Protein AF-A0A7C5C2H1-F1 (afdb_monomer)

Foldseek 3Di:
DDDDPDFDKDWDWDWDADPPVVVGIDIDIDIDGDAAWAFEWADDPPDTDGDFFKFKFKWFCDPVVSDTDGPPCVVVVDDGRDTAHPRRTDWDDDAWGKMWMWIDDPQWDIDTGDIDTDHPPHIDHHYHYTHGPVNVVVVPDPVVVVVVVVVVVVVVVVVVVVVVVVVVVVVVVD

Structure (mmCIF, N/CA/C/O backbone):
data_AF-A0A7C5C2H1-F1
#
_entry.id   AF-A0A7C5C2H1-F1
#
loop_
_atom_site.group_PDB
_atom_site.id
_atom_site.type_symbol
_atom_site.label_atom_id
_atom_site.label_alt_id
_atom_site.label_comp_id
_atom_site.label_asym_id
_atom_site.label_entity_id
_atom_site.label_seq_id
_atom_site.pdbx_PDB_ins_code
_atom_site.Cartn_x
_atom_site.Cartn_y
_atom_site.Cartn_z
_atom_site.occupancy
_atom_site.B_iso_or_equiv
_atom_site.auth_seq_id
_atom_site.auth_comp_id
_atom_site.auth_asym_id
_atom_site.auth_atom_id
_atom_site.pdbx_PDB_model_num
ATOM 1 N N . ILE A 1 1 ? -22.720 -17.347 11.652 1.00 57.56 1 ILE A N 1
ATOM 2 C CA . ILE A 1 1 ? -22.993 -16.377 10.565 1.00 57.56 1 ILE A CA 1
ATOM 3 C C . ILE A 1 1 ? -21.629 -15.914 10.081 1.00 57.56 1 ILE A C 1
ATOM 5 O O . ILE A 1 1 ? -20.813 -15.586 10.933 1.00 57.56 1 ILE A O 1
ATOM 9 N N . GLN A 1 2 ? -21.332 -16.018 8.786 1.00 54.34 2 GLN A N 1
ATOM 10 C CA . GLN A 1 2 ? -20.075 -15.497 8.237 1.00 54.34 2 GLN A CA 1
ATOM 11 C C . GLN A 1 2 ? -20.274 -14.028 7.871 1.00 54.34 2 GLN A C 1
ATOM 13 O O . GLN A 1 2 ? -21.342 -13.667 7.375 1.00 54.34 2 GLN A O 1
ATOM 18 N N . ALA A 1 3 ? -19.275 -13.198 8.161 1.00 62.38 3 ALA A N 1
ATOM 19 C CA . ALA A 1 3 ? -19.292 -11.800 7.760 1.00 62.38 3 ALA A CA 1
ATOM 20 C C . ALA A 1 3 ? -19.227 -11.688 6.221 1.00 62.38 3 ALA A C 1
ATOM 22 O O . ALA A 1 3 ? -18.630 -12.557 5.573 1.00 62.38 3 ALA A O 1
ATOM 23 N N . PRO A 1 4 ? -19.844 -10.654 5.628 1.00 60.47 4 PRO A N 1
ATOM 24 C CA . PRO A 1 4 ? -19.682 -10.362 4.212 1.00 60.47 4 PRO A CA 1
ATOM 25 C C . PRO A 1 4 ? -18.211 -10.093 3.868 1.00 60.47 4 PRO A C 1
ATOM 27 O O . PRO A 1 4 ? -17.484 -9.483 4.643 1.00 60.47 4 PRO A O 1
ATOM 30 N N . ILE A 1 5 ? -17.786 -10.556 2.692 1.00 57.28 5 ILE A N 1
ATOM 31 C CA . ILE A 1 5 ? -16.389 -10.482 2.213 1.00 57.28 5 ILE A CA 1
ATOM 32 C C . ILE A 1 5 ? -16.172 -9.279 1.276 1.00 57.28 5 ILE A C 1
ATOM 34 O O . ILE A 1 5 ? -15.065 -9.032 0.805 1.00 57.28 5 ILE A O 1
ATOM 38 N N . VAL A 1 6 ? -17.252 -8.584 0.920 1.00 60.34 6 VAL A N 1
ATOM 39 C CA . VAL A 1 6 ? -17.236 -7.457 -0.014 1.00 60.34 6 VAL A CA 1
ATOM 40 C C . VAL A 1 6 ? -17.291 -6.170 0.803 1.00 60.34 6 VAL A C 1
ATOM 42 O O . VAL A 1 6 ? -18.017 -6.104 1.791 1.00 60.34 6 VAL A O 1
ATOM 45 N N . GLU A 1 7 ? -16.525 -5.164 0.403 1.00 65.62 7 GLU A N 1
ATOM 46 C CA . GLU A 1 7 ? -16.558 -3.826 1.000 1.00 65.62 7 GLU A CA 1
ATOM 47 C C . GLU A 1 7 ? -17.973 -3.225 0.962 1.00 65.62 7 GLU A C 1
ATOM 49 O O . GLU A 1 7 ? -18.723 -3.433 0.002 1.00 65.62 7 GLU A O 1
ATOM 54 N N . GLY A 1 8 ? -18.352 -2.500 2.014 1.00 62.72 8 GLY A N 1
ATOM 55 C CA . GLY A 1 8 ? -19.645 -1.822 2.082 1.00 62.72 8 GLY A CA 1
ATOM 56 C C . GLY A 1 8 ? -20.285 -1.804 3.466 1.00 62.72 8 GLY A C 1
ATOM 57 O O . GLY A 1 8 ? -19.799 -2.405 4.425 1.00 62.72 8 GLY A O 1
ATOM 58 N N . GLU A 1 9 ? -21.409 -1.100 3.554 1.00 72.44 9 GLU A N 1
ATOM 59 C CA . GLU A 1 9 ? -22.259 -1.074 4.740 1.00 72.44 9 GLU A CA 1
ATOM 60 C C . GLU A 1 9 ? -23.288 -2.203 4.668 1.00 72.44 9 GLU A C 1
ATOM 62 O O . GLU A 1 9 ? -23.994 -2.369 3.669 1.00 72.44 9 GLU A O 1
ATOM 67 N N . TYR A 1 10 ? -23.402 -2.967 5.747 1.00 78.00 10 TYR A N 1
ATOM 68 C CA . TYR A 1 10 ? -24.359 -4.056 5.866 1.00 78.00 10 TYR A CA 1
ATOM 69 C C . TYR A 1 10 ? -25.264 -3.830 7.070 1.00 78.00 10 TYR A C 1
ATOM 71 O O . TYR A 1 10 ? -24.801 -3.584 8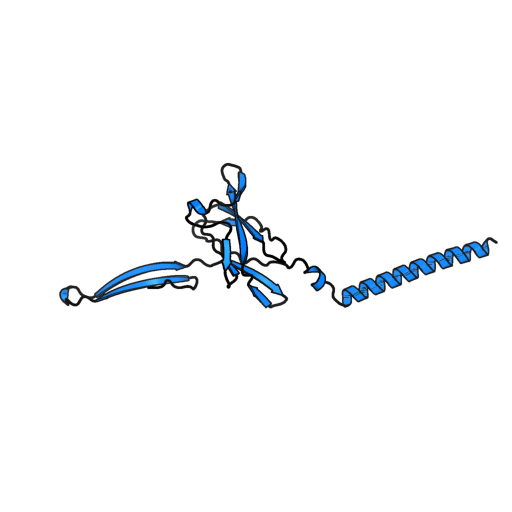.184 1.00 78.00 10 TYR A O 1
ATOM 79 N N . GLU A 1 11 ? -26.568 -3.984 6.857 1.00 81.38 11 GLU A N 1
ATOM 80 C CA . GLU A 1 11 ? -27.548 -4.067 7.936 1.00 81.38 11 GLU A CA 1
ATOM 81 C C . GLU A 1 11 ? -27.774 -5.546 8.284 1.00 81.38 11 GLU A C 1
ATOM 83 O O . GLU A 1 11 ? -28.317 -6.324 7.498 1.00 81.38 11 GLU A O 1
ATOM 88 N N . ILE A 1 12 ? -27.348 -5.953 9.477 1.00 83.50 12 ILE A N 1
ATOM 89 C CA . ILE A 1 12 ? -27.663 -7.260 10.046 1.00 83.50 12 ILE A CA 1
ATOM 90 C C . ILE A 1 12 ? -28.991 -7.132 10.791 1.00 83.50 12 ILE A C 1
ATOM 92 O O . ILE A 1 12 ? -29.072 -6.501 11.847 1.00 83.50 12 ILE A O 1
ATOM 96 N N . ILE A 1 13 ? -30.029 -7.770 10.252 1.00 87.06 13 ILE A N 1
ATOM 97 C CA . ILE A 1 13 ? -31.354 -7.842 10.871 1.00 87.06 13 ILE A CA 1
ATOM 98 C C . ILE A 1 13 ? -31.499 -9.202 11.556 1.00 87.06 13 ILE A C 1
ATOM 100 O O . ILE A 1 13 ? -31.583 -10.242 10.905 1.00 87.06 13 ILE A O 1
ATOM 104 N N . THR A 1 14 ? -31.540 -9.202 12.886 1.00 85.62 14 THR A N 1
ATOM 105 C CA . THR A 1 14 ? -31.842 -10.395 13.684 1.00 85.62 14 THR A CA 1
ATOM 106 C C . THR A 1 14 ? -33.321 -10.402 14.030 1.00 85.62 14 THR A C 1
ATOM 108 O O . THR A 1 14 ? -33.781 -9.570 14.811 1.00 85.62 14 THR A O 1
ATOM 111 N N . VAL A 1 15 ? -34.063 -11.357 13.470 1.00 89.75 15 VAL A N 1
ATOM 112 C CA . VAL A 1 15 ? -35.487 -11.557 13.760 1.00 89.75 15 VAL A CA 1
ATOM 113 C C . VAL A 1 15 ? -35.638 -12.701 14.761 1.00 89.75 15 VAL A C 1
ATOM 115 O O . VAL A 1 15 ? -35.245 -13.831 14.483 1.00 89.75 15 VAL A O 1
ATOM 118 N N . MET A 1 16 ? -36.213 -12.412 15.926 1.00 88.31 16 MET A N 1
ATOM 119 C CA . MET A 1 16 ? -36.590 -13.398 16.936 1.00 88.31 16 MET A CA 1
ATOM 120 C C . MET A 1 16 ? -38.096 -13.642 16.861 1.00 88.31 16 MET A C 1
ATOM 122 O O . MET A 1 16 ? -38.890 -12.742 17.152 1.00 88.31 16 MET A O 1
ATOM 126 N N . ASP A 1 17 ? -38.473 -14.860 16.478 1.00 88.56 17 ASP A N 1
ATOM 127 C CA . ASP A 1 17 ? -39.858 -15.332 16.486 1.00 88.56 17 ASP A CA 1
ATOM 128 C C . ASP A 1 17 ? -40.068 -16.235 17.706 1.00 88.56 17 ASP A C 1
ATOM 130 O O . ASP A 1 17 ? -39.460 -17.301 17.815 1.00 88.56 17 ASP A O 1
ATOM 134 N N . PHE A 1 18 ? -40.855 -15.769 18.675 1.00 84.56 18 PHE A N 1
ATOM 135 C CA . PHE A 1 18 ? -41.068 -16.480 19.933 1.00 84.56 18 PHE A CA 1
ATOM 136 C C . PHE A 1 18 ? -42.298 -17.387 19.821 1.00 84.56 18 PHE A C 1
ATOM 138 O O . PHE A 1 18 ? -43.374 -16.927 19.451 1.00 84.56 18 PHE A O 1
ATOM 145 N N . GLU A 1 19 ? -42.179 -18.652 20.240 1.00 85.81 19 GLU A N 1
ATOM 146 C CA . GLU A 1 19 ? -43.302 -19.611 20.232 1.00 85.81 19 GLU A CA 1
ATOM 147 C C . GLU A 1 19 ? -44.507 -19.136 21.054 1.00 85.81 19 GLU A C 1
ATOM 149 O O . GLU A 1 19 ? -45.649 -19.487 20.765 1.00 85.81 19 GLU A O 1
ATOM 154 N N . ASN A 1 20 ? -44.264 -18.331 22.092 1.00 87.75 20 ASN A N 1
ATOM 155 C CA . ASN A 1 20 ? -45.332 -17.733 22.873 1.00 87.75 20 ASN A CA 1
ATOM 156 C C . ASN A 1 20 ? -45.941 -16.542 22.106 1.00 87.75 20 ASN A C 1
ATOM 158 O O . ASN A 1 20 ? -45.302 -15.487 22.024 1.00 87.75 20 ASN A O 1
ATOM 162 N N . PRO A 1 21 ? -47.207 -16.630 21.655 1.00 78.69 21 PRO A N 1
ATOM 163 C CA . PRO A 1 21 ? -47.840 -15.585 20.851 1.00 78.69 21 PRO A CA 1
ATOM 164 C C . PRO A 1 21 ? -47.994 -14.245 21.588 1.00 78.69 21 PRO A C 1
ATOM 166 O O . PRO A 1 21 ? -48.186 -13.217 20.946 1.00 78.69 21 PRO A O 1
ATOM 169 N N . LYS A 1 22 ? -47.875 -14.215 22.926 1.00 81.88 22 LYS A N 1
ATOM 170 C CA . LYS A 1 22 ? -47.882 -12.966 23.710 1.00 81.88 22 LYS A CA 1
ATOM 171 C C . LYS A 1 22 ? -46.579 -12.165 23.609 1.00 81.88 22 LYS A C 1
ATOM 173 O O . LYS A 1 22 ? -46.586 -10.986 23.945 1.00 81.88 22 LYS A O 1
ATOM 178 N N . LEU A 1 23 ? -45.468 -12.790 23.209 1.00 79.50 23 LEU A N 1
ATOM 179 C CA . LEU A 1 23 ? -44.158 -12.133 23.103 1.00 79.50 23 LEU A CA 1
ATOM 180 C C . LEU A 1 23 ? -43.932 -11.471 21.735 1.00 79.50 23 LEU A C 1
ATOM 182 O O . LEU A 1 23 ? -43.107 -10.560 21.645 1.00 79.50 23 LEU A O 1
ATOM 186 N N . GLY A 1 24 ? -44.691 -11.880 20.712 1.00 82.25 24 GLY A N 1
ATOM 187 C CA . GLY A 1 24 ? -44.627 -11.327 19.358 1.00 82.25 24 GLY A CA 1
ATOM 188 C C . GLY A 1 24 ? -43.278 -11.553 18.668 1.00 82.25 24 GLY A C 1
ATOM 189 O O . GLY A 1 24 ? -42.434 -12.299 19.156 1.00 82.25 24 GLY A O 1
ATOM 190 N N . LYS A 1 25 ? -43.069 -10.888 17.528 1.00 85.44 25 LYS A N 1
ATOM 191 C CA . LYS A 1 25 ? -41.770 -10.846 16.841 1.00 85.44 25 LYS A CA 1
ATOM 192 C C . LYS A 1 25 ? -40.939 -9.683 17.363 1.00 85.44 25 LYS A C 1
ATOM 194 O O . LYS A 1 25 ? -41.469 -8.592 17.569 1.00 85.44 25 LYS A O 1
ATOM 199 N N . LYS A 1 26 ? -39.637 -9.899 17.540 1.00 87.62 26 LYS A N 1
ATOM 200 C CA . LYS A 1 26 ? -38.681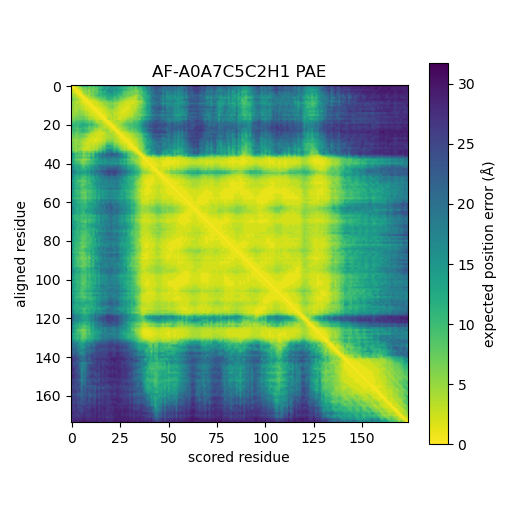 -8.832 17.864 1.00 87.62 26 LYS A CA 1
ATOM 201 C C . LYS A 1 26 ? -37.595 -8.767 16.807 1.00 87.62 26 LYS A C 1
ATOM 203 O O . LYS A 1 26 ? -37.069 -9.799 16.407 1.00 87.62 26 LYS A O 1
ATOM 208 N N . GLU A 1 27 ? -37.237 -7.557 16.406 1.00 89.56 27 GLU A N 1
ATOM 209 C CA . GLU A 1 27 ? -36.163 -7.305 15.449 1.00 89.56 27 GLU A CA 1
ATOM 210 C C . GLU A 1 27 ? -35.047 -6.510 16.125 1.00 89.56 27 GLU A C 1
ATOM 212 O O . GLU A 1 27 ? -35.309 -5.525 16.817 1.00 89.56 27 GLU A O 1
ATOM 217 N N . ILE A 1 28 ? -33.804 -6.940 15.926 1.00 87.38 28 ILE A N 1
ATOM 218 C CA . ILE A 1 28 ? -32.602 -6.187 16.288 1.00 87.38 28 ILE A CA 1
ATOM 219 C C . ILE A 1 28 ? -31.884 -5.835 14.991 1.00 87.38 28 ILE A C 1
ATOM 221 O O . ILE A 1 28 ? -31.648 -6.712 14.162 1.00 87.38 28 ILE A O 1
ATOM 225 N N . ARG A 1 29 ? -31.530 -4.560 14.830 1.00 87.69 29 ARG A N 1
ATOM 226 C CA . ARG A 1 29 ? -30.787 -4.043 13.678 1.00 87.69 29 ARG A CA 1
ATOM 227 C C . ARG A 1 29 ? -29.391 -3.639 14.123 1.00 87.69 29 ARG A C 1
ATOM 229 O O . ARG A 1 29 ? -29.253 -2.895 15.092 1.00 87.69 29 ARG A O 1
ATOM 236 N N . LEU A 1 30 ? -28.378 -4.131 13.424 1.00 79.88 30 LEU A N 1
ATOM 237 C CA . LEU A 1 30 ? -26.977 -3.781 13.627 1.00 79.88 30 LEU A CA 1
ATOM 238 C C . LEU A 1 30 ? -26.396 -3.328 12.288 1.00 79.88 30 LEU A C 1
ATOM 240 O O . LEU A 1 30 ? -26.538 -4.038 11.299 1.00 79.88 30 LEU A O 1
ATOM 244 N N . ILE A 1 31 ? -25.730 -2.177 12.261 1.00 72.44 31 ILE A N 1
ATOM 245 C CA . ILE A 1 31 ? -24.972 -1.719 11.092 1.00 72.44 31 ILE A CA 1
ATOM 246 C C . ILE A 1 31 ? -23.525 -2.181 11.276 1.00 72.44 31 ILE A C 1
ATOM 248 O O . ILE A 1 31 ? -22.937 -1.965 12.335 1.00 72.44 31 ILE A O 1
ATOM 252 N N . THR A 1 32 ? -22.964 -2.839 10.266 1.00 65.25 32 THR A N 1
ATOM 253 C CA . THR A 1 32 ? -21.546 -3.208 10.206 1.00 65.25 32 THR A CA 1
ATOM 254 C C . THR A 1 32 ? -20.939 -2.637 8.932 1.00 65.25 32 THR A C 1
ATOM 256 O O . THR A 1 32 ? -21.546 -2.712 7.865 1.00 65.25 32 THR A O 1
ATOM 259 N N . VAL A 1 33 ? -19.755 -2.044 9.054 1.00 60.25 33 VAL A N 1
ATOM 260 C CA . VAL A 1 33 ? -18.996 -1.488 7.932 1.00 60.25 33 VAL A CA 1
ATOM 261 C C . VAL A 1 33 ? -17.835 -2.431 7.643 1.00 60.25 33 VAL A C 1
ATOM 263 O O . VAL A 1 33 ? -17.123 -2.834 8.563 1.00 60.25 33 VAL A O 1
ATOM 266 N N . VAL A 1 34 ? -17.681 -2.818 6.380 1.00 65.62 34 VAL A N 1
ATOM 267 C CA . VAL A 1 34 ? -16.513 -3.550 5.884 1.00 65.62 34 VAL A CA 1
ATOM 268 C C . VAL A 1 34 ? -15.654 -2.556 5.109 1.00 65.62 34 VAL A C 1
ATOM 270 O O . VAL A 1 34 ? -16.067 -2.103 4.039 1.00 65.62 34 VAL A O 1
ATOM 273 N N . ASP A 1 35 ? -14.493 -2.204 5.669 1.00 62.66 35 ASP A N 1
ATOM 274 C CA . ASP A 1 35 ? -13.575 -1.218 5.089 1.00 62.66 35 ASP A CA 1
ATOM 275 C C . ASP A 1 35 ? -13.019 -1.662 3.722 1.00 62.66 35 ASP A C 1
ATOM 277 O O . ASP A 1 35 ? -12.726 -2.849 3.534 1.00 62.66 35 ASP A O 1
ATOM 281 N N . PRO A 1 36 ? -12.838 -0.727 2.768 1.00 64.75 36 PRO A N 1
ATOM 282 C CA . PRO A 1 36 ? -12.225 -1.021 1.479 1.00 64.75 36 PRO A CA 1
ATOM 283 C C . PRO A 1 36 ? -10.754 -1.426 1.650 1.00 64.75 36 PRO A C 1
ATOM 285 O O . PRO A 1 36 ? -9.989 -0.780 2.367 1.00 64.75 36 PRO A O 1
ATOM 288 N N . GLU A 1 37 ? -10.334 -2.493 0.972 1.00 79.00 37 GLU A N 1
ATOM 289 C CA . GLU A 1 37 ? -8.941 -2.958 0.979 1.00 79.00 37 GLU A CA 1
ATOM 290 C C . GLU A 1 37 ? -8.132 -2.260 -0.124 1.00 79.00 37 GLU A C 1
ATOM 292 O O . GLU A 1 37 ? -8.610 -2.064 -1.244 1.00 79.00 37 GLU A O 1
ATOM 297 N N . GLY A 1 38 ? -6.868 -1.931 0.156 1.00 88.25 38 GLY A N 1
ATOM 298 C CA . GLY A 1 38 ? -5.914 -1.573 -0.893 1.00 88.25 38 GLY A CA 1
ATOM 299 C C . GLY A 1 38 ? -5.381 -2.830 -1.578 1.00 88.25 38 GLY A C 1
ATOM 300 O O . GLY A 1 38 ? -5.326 -3.898 -0.970 1.00 88.25 38 GLY A O 1
ATOM 301 N N . TYR A 1 39 ? -4.948 -2.731 -2.838 1.00 92.62 39 TYR A N 1
ATOM 302 C CA . TYR A 1 39 ? -4.263 -3.841 -3.509 1.00 92.62 39 TYR A CA 1
ATOM 303 C C . TYR A 1 39 ? -2.979 -3.436 -4.230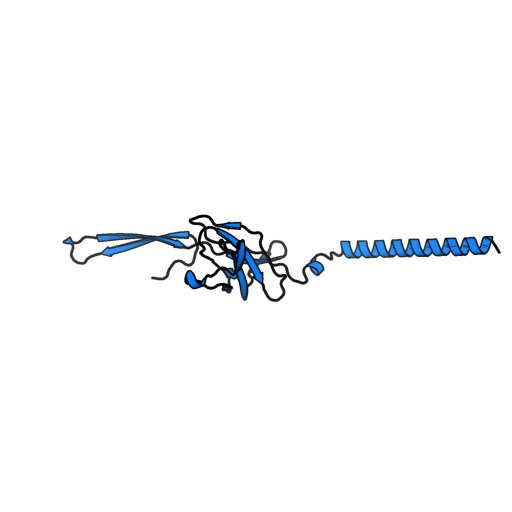 1.00 92.62 39 TYR A C 1
ATOM 305 O O . TYR A 1 39 ? -2.825 -2.323 -4.738 1.00 92.62 39 TYR A O 1
ATOM 313 N N . VAL A 1 40 ? -2.060 -4.394 -4.334 1.00 96.12 40 VAL A N 1
ATOM 314 C CA . VAL A 1 40 ? -0.788 -4.270 -5.048 1.00 96.12 40 VAL A CA 1
ATOM 315 C C . VAL A 1 40 ? -0.890 -4.959 -6.409 1.00 96.12 40 VAL A C 1
ATOM 317 O O . VAL A 1 40 ? -1.362 -6.095 -6.522 1.00 96.12 40 VAL A O 1
ATOM 320 N N . TYR A 1 41 ? -0.461 -4.274 -7.469 1.00 95.62 41 TYR A N 1
ATOM 321 C CA . TYR A 1 41 ? -0.589 -4.767 -8.840 1.00 95.62 41 TYR A CA 1
ATOM 322 C C . TYR A 1 41 ? 0.570 -4.345 -9.752 1.00 95.62 41 TYR A C 1
ATOM 324 O O . TYR A 1 41 ? 1.256 -3.360 -9.502 1.00 95.62 41 TYR A O 1
ATOM 332 N N . GLU A 1 42 ? 0.772 -5.088 -10.839 1.00 94.62 42 GLU A N 1
ATOM 333 C CA . GLU A 1 42 ? 1.558 -4.665 -12.002 1.00 94.62 42 GLU A CA 1
ATOM 334 C C . GLU A 1 42 ? 0.594 -4.232 -13.110 1.00 94.62 42 GLU A C 1
ATOM 336 O O . GLU A 1 42 ? -0.388 -4.928 -13.390 1.00 94.62 42 GLU A O 1
ATOM 341 N N . ARG A 1 43 ? 0.897 -3.122 -13.790 1.00 91.69 43 ARG A N 1
ATOM 342 C CA . ARG A 1 43 ? 0.207 -2.723 -15.018 1.00 91.69 43 ARG A CA 1
ATOM 343 C C . ARG A 1 43 ? 1.049 -3.042 -16.252 1.00 91.69 43 ARG A C 1
ATOM 345 O O . ARG A 1 43 ? 2.218 -2.670 -16.348 1.00 91.69 43 ARG A O 1
ATOM 352 N N . ASN A 1 44 ? 0.439 -3.707 -17.228 1.00 87.06 44 ASN A N 1
ATOM 353 C CA . ASN A 1 44 ? 1.038 -3.978 -18.531 1.00 87.06 44 ASN A CA 1
ATOM 354 C C . ASN A 1 44 ? 0.037 -3.630 -19.641 1.00 87.06 44 ASN A C 1
ATOM 356 O O . ASN A 1 44 ? -0.856 -4.420 -19.955 1.00 87.06 44 ASN A O 1
ATOM 360 N N . GLY A 1 45 ? 0.164 -2.422 -20.199 1.00 83.69 45 GLY A N 1
ATOM 361 C CA . GLY A 1 45 ? -0.867 -1.841 -21.064 1.00 83.69 45 GLY A CA 1
ATOM 362 C C . GLY A 1 45 ? -2.163 -1.616 -20.282 1.00 83.69 45 GLY A C 1
ATOM 363 O O . GLY A 1 45 ? -2.123 -1.082 -19.175 1.00 83.69 45 GLY A O 1
ATOM 364 N N . ASP A 1 46 ? -3.285 -2.090 -20.822 1.00 86.31 46 ASP A N 1
ATOM 365 C CA . ASP A 1 46 ? -4.610 -1.986 -20.188 1.00 86.31 46 ASP A CA 1
ATOM 366 C C . ASP A 1 46 ? -4.890 -3.100 -19.165 1.00 86.31 46 ASP A C 1
ATOM 368 O O . ASP A 1 46 ? -5.960 -3.149 -18.560 1.00 86.31 46 ASP A O 1
ATOM 372 N N . LYS A 1 47 ? -3.947 -4.032 -18.973 1.00 88.69 47 LYS A N 1
ATOM 373 C CA . LYS A 1 47 ? -4.118 -5.169 -18.068 1.00 88.69 47 LYS A CA 1
ATOM 374 C C . LYS A 1 47 ? -3.436 -4.916 -16.729 1.00 88.69 47 LYS A C 1
ATOM 376 O O . LYS A 1 47 ? -2.234 -4.653 -16.676 1.00 88.69 47 LYS A O 1
ATOM 381 N N . GLU A 1 48 ? -4.188 -5.099 -15.649 1.00 92.75 48 GLU A N 1
ATOM 382 C CA . GLU A 1 48 ? -3.660 -5.176 -14.287 1.00 92.75 48 GLU A CA 1
ATOM 383 C C . GLU A 1 48 ? -3.514 -6.633 -13.846 1.00 92.75 48 GLU A C 1
ATOM 385 O O . GLU A 1 48 ? -4.390 -7.465 -14.085 1.00 92.75 48 GLU A O 1
ATOM 390 N N . THR A 1 49 ? -2.402 -6.944 -13.189 1.00 93.62 49 THR A N 1
ATOM 391 C CA . THR A 1 49 ? -2.146 -8.255 -12.583 1.00 93.62 49 THR A CA 1
ATOM 392 C C . THR A 1 49 ? -1.876 -8.062 -11.100 1.00 93.62 49 THR A C 1
ATOM 394 O O . THR A 1 49 ? -1.011 -7.272 -10.736 1.00 93.62 49 THR A O 1
ATOM 397 N N . ARG A 1 50 ? -2.624 -8.756 -10.238 1.00 94.81 50 ARG A N 1
ATOM 398 C CA . ARG A 1 50 ? -2.447 -8.681 -8.781 1.00 94.81 50 ARG A CA 1
ATOM 399 C C . ARG A 1 50 ? -1.132 -9.333 -8.360 1.00 94.81 50 ARG A C 1
ATOM 401 O O . ARG A 1 50 ? -0.737 -10.344 -8.940 1.00 94.81 50 ARG A O 1
ATOM 408 N N . ILE A 1 51 ? -0.468 -8.748 -7.365 1.00 96.12 51 ILE A N 1
ATOM 409 C CA . ILE A 1 51 ? 0.820 -9.227 -6.852 1.00 96.12 51 ILE A CA 1
ATOM 410 C C . ILE A 1 51 ? 0.605 -9.823 -5.454 1.00 96.12 51 ILE A C 1
ATOM 412 O O . ILE A 1 51 ? 0.518 -9.066 -4.483 1.00 96.12 51 ILE A O 1
ATOM 416 N N . PRO A 1 52 ? 0.517 -11.160 -5.334 1.00 95.88 52 PRO A N 1
ATOM 417 C CA . PRO A 1 52 ? 0.508 -11.832 -4.041 1.00 95.88 52 PRO A CA 1
ATOM 418 C C . PRO A 1 52 ? 1.909 -11.861 -3.420 1.00 95.88 52 PRO A C 1
ATOM 420 O O . PRO A 1 52 ? 2.916 -11.871 -4.134 1.00 95.88 52 PRO A O 1
ATOM 423 N N . GLY A 1 53 ? 1.982 -11.922 -2.091 1.00 96.62 53 GLY A N 1
ATOM 424 C CA . GLY A 1 53 ? 3.248 -12.014 -1.363 1.00 96.62 53 GLY A CA 1
ATOM 425 C C . GLY A 1 53 ? 4.079 -10.725 -1.350 1.00 96.62 53 GLY A C 1
ATOM 426 O O . GLY A 1 53 ? 5.263 -10.774 -1.015 1.00 96.62 53 GLY A O 1
ATOM 427 N N . ALA A 1 54 ? 3.499 -9.585 -1.730 1.00 97.50 54 ALA A N 1
ATOM 428 C CA . ALA A 1 54 ? 4.139 -8.284 -1.583 1.00 97.50 54 ALA A CA 1
ATOM 429 C C . ALA A 1 54 ? 4.137 -7.875 -0.106 1.00 97.50 54 ALA A C 1
ATOM 431 O O . ALA A 1 54 ? 3.134 -8.027 0.585 1.00 97.50 54 ALA A O 1
ATOM 432 N N . ILE A 1 55 ? 5.258 -7.347 0.370 1.00 98.19 55 ILE A N 1
ATOM 433 C CA . ILE A 1 55 ? 5.423 -6.853 1.735 1.00 98.19 55 ILE A CA 1
ATOM 434 C C . ILE A 1 55 ? 5.036 -5.378 1.737 1.00 98.19 55 ILE A C 1
ATOM 436 O O . ILE A 1 55 ? 5.725 -4.561 1.127 1.00 98.19 55 ILE A O 1
ATOM 440 N N . VAL A 1 56 ? 3.940 -5.047 2.410 1.00 97.50 56 VAL A N 1
ATOM 441 C CA . VAL A 1 56 ? 3.418 -3.689 2.562 1.00 97.50 56 VAL A CA 1
ATOM 442 C C . VAL A 1 56 ? 3.722 -3.205 3.974 1.00 97.50 56 VAL A C 1
ATOM 444 O O . VAL A 1 56 ? 3.195 -3.726 4.954 1.00 97.50 56 VAL A O 1
ATOM 447 N N . SER A 1 57 ? 4.570 -2.190 4.074 1.00 98.00 57 SER A N 1
ATOM 448 C CA . SER A 1 57 ? 4.958 -1.558 5.331 1.00 98.00 57 SER A CA 1
ATOM 449 C C . SER A 1 57 ? 4.327 -0.176 5.426 1.00 98.00 57 SER A C 1
ATOM 451 O O . SER A 1 57 ? 4.530 0.664 4.544 1.00 98.00 57 SER A O 1
ATOM 453 N N . LEU A 1 58 ? 3.600 0.082 6.510 1.00 96.44 58 LEU A N 1
ATOM 454 C CA . LEU A 1 58 ? 3.059 1.405 6.805 1.00 96.44 58 LEU A CA 1
ATOM 455 C C . LEU A 1 58 ? 3.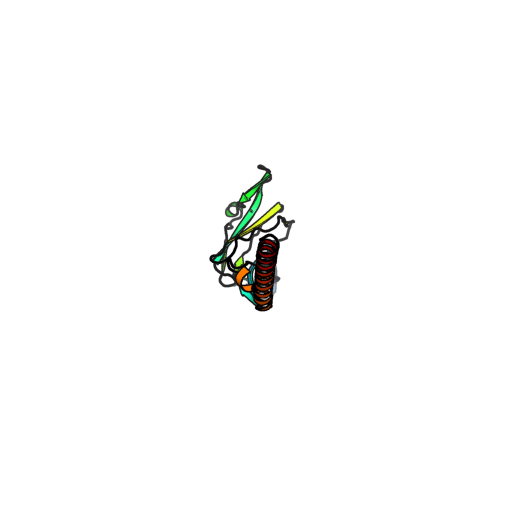992 2.154 7.755 1.00 96.44 58 LEU A C 1
ATOM 457 O O . LEU A 1 58 ? 4.362 1.645 8.816 1.00 96.44 58 LEU A O 1
ATOM 461 N N . TYR A 1 59 ? 4.346 3.376 7.388 1.00 97.81 59 TYR A N 1
ATOM 462 C CA . TYR A 1 59 ? 5.128 4.276 8.222 1.00 97.81 59 TYR A CA 1
ATOM 463 C C . TYR A 1 59 ? 4.258 5.435 8.671 1.00 97.81 59 TYR A C 1
ATOM 465 O O . TYR A 1 59 ? 3.454 5.938 7.890 1.00 97.81 59 TYR A O 1
ATOM 473 N N . TRP A 1 60 ? 4.441 5.872 9.910 1.00 96.50 60 TRP A N 1
ATOM 474 C CA . TRP A 1 60 ? 3.735 7.008 10.495 1.00 96.50 60 TRP A CA 1
ATOM 475 C C . TRP A 1 60 ? 4.726 8.096 10.887 1.00 96.50 60 TRP A C 1
ATOM 477 O O . TRP A 1 60 ? 5.870 7.803 11.237 1.00 96.50 60 TRP A O 1
ATOM 487 N N . LEU A 1 61 ? 4.294 9.351 10.818 1.00 97.38 61 LEU A N 1
ATOM 488 C CA . LEU A 1 61 ? 5.041 10.468 11.373 1.00 97.38 61 LEU A CA 1
ATOM 489 C C . LEU A 1 61 ? 4.862 10.454 12.889 1.00 97.38 61 LEU A C 1
ATOM 491 O O . LEU A 1 61 ? 3.834 10.905 13.397 1.00 97.38 61 LEU A O 1
ATOM 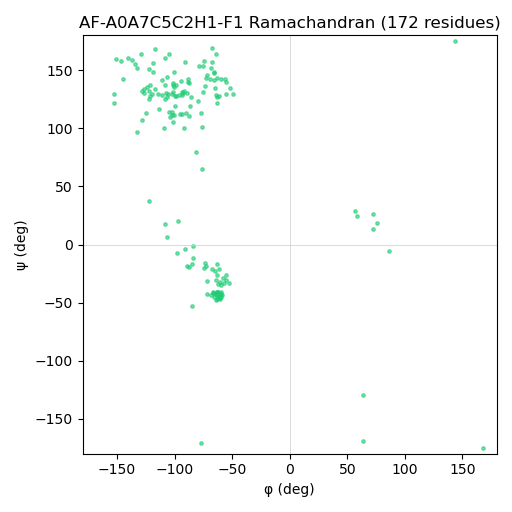495 N N . ASN A 1 62 ? 5.867 9.951 13.602 1.00 95.38 62 ASN A N 1
ATOM 496 C CA . ASN A 1 62 ? 5.828 9.874 15.051 1.00 95.38 62 ASN A CA 1
ATOM 497 C C . ASN A 1 62 ? 5.747 11.308 15.634 1.00 95.38 62 ASN A C 1
ATOM 499 O O . ASN A 1 62 ? 6.616 12.149 15.358 1.00 95.38 62 ASN A O 1
ATOM 503 N N . PRO A 1 63 ? 4.701 11.634 16.419 1.00 92.00 63 PRO A N 1
ATOM 504 C CA . PRO A 1 63 ? 4.491 12.975 16.949 1.00 92.00 63 PRO A CA 1
ATOM 505 C C . PRO A 1 63 ? 5.552 13.382 17.977 1.00 92.00 63 PRO A C 1
ATOM 507 O O . PRO A 1 63 ? 5.739 14.585 18.172 1.00 92.00 63 PRO A O 1
ATOM 510 N N . GLU A 1 64 ? 6.254 12.431 18.593 1.00 93.81 64 GLU A N 1
ATOM 511 C CA . GLU A 1 64 ? 7.317 12.669 19.571 1.00 93.81 64 GLU A CA 1
ATOM 512 C C . GLU A 1 64 ? 8.661 12.923 18.885 1.00 93.81 64 GLU A C 1
ATOM 514 O O . GLU A 1 64 ? 9.294 13.953 19.118 1.00 93.81 64 GLU A O 1
ATOM 519 N N . THR A 1 65 ? 9.080 12.020 17.995 1.00 95.19 65 THR A N 1
ATOM 520 C CA . THR A 1 65 ? 10.402 12.086 17.344 1.00 95.19 65 THR A CA 1
ATOM 521 C C . THR A 1 65 ? 10.419 12.985 16.109 1.00 95.19 65 THR A C 1
ATOM 523 O O . THR A 1 65 ? 11.490 13.397 15.661 1.00 95.19 65 THR A O 1
ATOM 526 N N . LYS A 1 66 ? 9.241 13.319 15.561 1.00 94.50 66 LYS A N 1
ATOM 527 C CA . LYS A 1 66 ? 9.054 14.054 14.296 1.00 94.50 66 LYS A CA 1
ATOM 528 C C . LYS A 1 66 ? 9.700 13.367 13.088 1.00 94.50 66 LYS A C 1
ATOM 530 O O . LYS A 1 66 ? 10.004 14.026 12.094 1.00 94.50 66 LYS A O 1
ATOM 535 N N . GLN A 1 67 ? 9.897 12.053 13.160 1.00 96.69 67 GLN A N 1
ATOM 536 C CA . GLN A 1 67 ? 10.449 11.236 12.084 1.00 96.69 67 GLN A CA 1
ATOM 537 C C . GLN A 1 67 ? 9.443 10.178 11.646 1.00 96.69 67 GLN A C 1
ATOM 539 O O . GLN A 1 67 ? 8.536 9.811 12.394 1.00 96.69 67 GLN A O 1
ATOM 544 N N . TYR A 1 68 ? 9.592 9.707 10.409 1.00 97.00 68 TYR A N 1
ATOM 545 C CA . TYR A 1 68 ? 8.807 8.577 9.946 1.00 97.00 68 TYR A CA 1
ATOM 546 C C . TYR A 1 68 ? 9.394 7.273 10.463 1.00 97.00 68 TYR A C 1
ATOM 548 O O . TYR A 1 68 ? 10.548 6.945 10.191 1.00 97.00 68 TYR A O 1
ATOM 556 N N . GLU A 1 69 ? 8.563 6.512 11.155 1.00 97.44 69 GLU A N 1
ATOM 557 C CA . GLU A 1 69 ? 8.916 5.237 11.769 1.00 97.44 69 GLU A CA 1
ATOM 558 C C . GLU A 1 69 ? 7.898 4.176 11.359 1.00 97.44 69 GLU A C 1
ATOM 560 O O . GLU A 1 69 ? 6.828 4.502 10.844 1.00 97.44 69 GLU A O 1
ATOM 565 N N . LEU A 1 70 ? 8.227 2.897 11.546 1.00 97.50 70 LEU A N 1
ATOM 566 C CA . LEU A 1 70 ? 7.269 1.827 11.282 1.00 97.50 70 LEU A CA 1
ATOM 567 C C . LEU A 1 70 ? 6.079 1.992 12.237 1.00 97.50 70 LEU A C 1
ATOM 569 O O . LEU A 1 70 ? 6.272 2.104 13.447 1.00 97.50 70 LEU A O 1
ATOM 573 N N . TRP A 1 71 ? 4.860 2.030 11.702 1.00 96.56 71 TRP A N 1
ATOM 574 C CA . TRP A 1 71 ? 3.667 2.231 12.523 1.00 96.56 71 TRP A CA 1
ATOM 575 C C . TRP A 1 71 ? 3.468 1.054 13.502 1.00 96.56 71 TRP A C 1
ATOM 577 O O . TRP A 1 71 ? 3.492 -0.099 13.046 1.00 96.56 71 TRP A O 1
ATOM 587 N N . PRO A 1 72 ? 3.280 1.301 14.819 1.00 95.94 72 PRO A N 1
ATOM 588 C CA . PRO A 1 72 ? 3.221 0.265 15.855 1.00 95.94 72 PRO A CA 1
ATOM 589 C C . PRO A 1 72 ? 1.879 -0.491 15.865 1.00 95.94 72 PRO A C 1
ATOM 591 O O . PRO A 1 72 ? 1.123 -0.474 16.832 1.00 95.94 72 PRO A O 1
ATOM 594 N N . ALA A 1 73 ? 1.594 -1.225 14.788 1.00 93.56 73 ALA A N 1
ATOM 595 C CA . ALA A 1 73 ? 0.322 -1.916 14.560 1.00 93.56 73 ALA A CA 1
ATOM 596 C C . ALA A 1 73 ? -0.092 -2.891 15.678 1.00 93.56 73 ALA A C 1
ATOM 598 O O . ALA A 1 73 ? -1.283 -3.106 15.903 1.00 93.56 73 ALA A O 1
ATOM 599 N N . LYS A 1 74 ? 0.875 -3.442 16.425 1.00 93.56 74 LYS A N 1
ATOM 600 C CA . LYS A 1 74 ? 0.615 -4.364 17.543 1.00 93.56 74 LYS A CA 1
ATOM 601 C C . LYS A 1 74 ? -0.230 -3.736 18.651 1.00 93.56 74 LYS A C 1
ATOM 603 O O . LYS A 1 74 ? -1.013 -4.445 19.275 1.00 93.56 74 LYS A O 1
ATOM 608 N N . GLU A 1 75 ? -0.100 -2.428 18.875 1.00 92.00 75 GLU A N 1
ATOM 609 C CA . GLU A 1 75 ? -0.917 -1.688 19.850 1.00 92.00 75 GLU A CA 1
ATOM 610 C C . GLU A 1 75 ? -2.401 -1.658 19.450 1.00 92.00 75 GLU A C 1
ATOM 612 O O . GLU A 1 75 ? -3.278 -1.550 20.302 1.00 92.00 75 GLU A O 1
ATOM 617 N N . TYR A 1 76 ? -2.676 -1.848 18.158 1.00 86.56 76 TYR A N 1
ATOM 618 C CA . TYR A 1 76 ? -4.000 -1.855 17.541 1.00 86.56 76 TYR A CA 1
ATOM 619 C C . TYR A 1 76 ? -4.444 -3.262 17.117 1.00 86.56 76 TYR A C 1
ATOM 621 O O . TYR A 1 76 ? -5.342 -3.394 16.290 1.00 86.56 76 TYR A O 1
ATOM 629 N N . GLN A 1 77 ? -3.810 -4.316 17.653 1.00 90.69 77 GLN A N 1
ATOM 630 C CA . GLN A 1 77 ? -4.097 -5.723 17.319 1.00 90.69 77 GLN A CA 1
ATOM 631 C C . GLN A 1 77 ? -3.960 -6.043 15.817 1.00 90.69 77 GLN A C 1
ATOM 633 O O . GLN A 1 77 ? -4.610 -6.949 15.301 1.00 90.69 77 GLN A O 1
ATOM 638 N N . GLN A 1 78 ? -3.095 -5.307 15.119 1.00 90.62 78 GLN A N 1
ATOM 639 C CA . GLN A 1 78 ? -2.786 -5.489 13.704 1.00 90.62 78 GLN A CA 1
ATOM 640 C C . GLN A 1 78 ? -1.314 -5.868 13.510 1.00 90.62 78 GLN A C 1
ATOM 642 O O . GLN A 1 78 ? -0.480 -5.754 14.415 1.00 90.62 78 GLN A O 1
ATOM 647 N N . GLU A 1 79 ? -0.981 -6.299 12.297 1.00 94.62 79 GLU A N 1
ATOM 648 C CA . GLU A 1 79 ? 0.388 -6.602 11.887 1.00 94.62 79 GLU A CA 1
ATOM 649 C C . GLU A 1 79 ? 0.925 -5.521 10.947 1.00 94.62 79 GLU A C 1
ATOM 651 O O . GLU A 1 79 ? 0.190 -4.950 10.142 1.00 94.62 79 GLU A O 1
ATOM 656 N N . ASN A 1 80 ? 2.220 -5.232 11.069 1.00 96.50 80 ASN A N 1
ATOM 657 C CA . ASN A 1 80 ? 2.966 -4.363 10.169 1.00 96.50 80 ASN A CA 1
ATOM 658 C C . ASN A 1 80 ? 4.437 -4.807 10.198 1.00 96.50 80 ASN A C 1
ATOM 660 O O . ASN A 1 80 ? 5.033 -4.815 11.283 1.00 96.50 80 ASN A O 1
ATOM 664 N N . PRO A 1 81 ? 5.037 -5.187 9.060 1.00 97.62 81 PRO A N 1
ATOM 665 C CA . PRO A 1 81 ? 4.470 -5.212 7.702 1.00 97.62 81 PRO A CA 1
ATOM 666 C C . PRO A 1 81 ? 3.352 -6.246 7.493 1.00 97.62 81 PRO A C 1
ATOM 668 O O . PRO A 1 81 ? 3.308 -7.251 8.197 1.00 97.62 81 PRO A O 1
ATOM 671 N N . GLN A 1 82 ? 2.490 -6.020 6.500 1.00 95.25 82 GLN A N 1
ATOM 672 C CA . GLN A 1 82 ? 1.512 -7.000 6.009 1.00 95.25 82 GLN A CA 1
ATOM 673 C C . GLN A 1 82 ? 2.004 -7.657 4.722 1.00 95.25 82 GLN A C 1
ATOM 675 O O . GLN A 1 82 ? 2.698 -7.031 3.922 1.00 95.25 82 GLN A O 1
ATOM 680 N N . ILE A 1 83 ? 1.636 -8.918 4.508 1.00 96.25 83 ILE A N 1
ATOM 681 C CA . ILE A 1 83 ? 1.935 -9.651 3.275 1.00 96.25 83 ILE A CA 1
ATOM 682 C C . ILE A 1 83 ? 0.643 -9.777 2.477 1.00 96.25 83 ILE A C 1
ATOM 684 O O . ILE A 1 83 ? -0.354 -10.259 3.011 1.00 96.25 83 ILE A O 1
ATOM 688 N N . THR A 1 84 ? 0.663 -9.371 1.208 1.00 94.44 84 THR A N 1
ATOM 689 C CA . THR A 1 84 ? -0.535 -9.438 0.371 1.00 94.44 84 THR A CA 1
ATOM 690 C C . THR A 1 84 ? -0.977 -10.874 0.108 1.00 94.44 84 THR A C 1
ATOM 692 O O . THR A 1 84 ? -0.160 -11.774 -0.119 1.00 94.44 84 THR A O 1
ATOM 695 N N . ASP A 1 85 ? -2.290 -11.079 0.103 1.00 91.50 85 ASP A N 1
ATOM 696 C CA . ASP A 1 85 ? -2.918 -12.374 -0.145 1.00 91.50 85 ASP A CA 1
ATOM 697 C C . ASP A 1 85 ? -2.928 -12.751 -1.645 1.00 91.50 85 ASP A C 1
ATOM 699 O O . ASP A 1 85 ? -2.340 -12.079 -2.495 1.00 91.50 85 ASP A O 1
ATOM 703 N N . VAL A 1 86 ? -3.639 -13.826 -2.008 1.00 90.25 86 VAL A N 1
ATOM 704 C CA . VAL A 1 86 ? -3.796 -14.264 -3.411 1.00 90.25 86 VAL A CA 1
ATOM 705 C C . VAL A 1 86 ? -4.487 -13.229 -4.311 1.00 90.25 86 VAL A C 1
ATOM 707 O O . VAL A 1 86 ? -4.339 -13.285 -5.533 1.00 90.25 86 VAL A O 1
ATOM 710 N N . ARG A 1 87 ? -5.238 -12.290 -3.729 1.00 89.44 87 ARG A N 1
ATOM 711 C CA . ARG A 1 87 ? -5.907 -11.178 -4.415 1.00 89.44 87 ARG A CA 1
ATOM 712 C C . ARG A 1 87 ? -5.019 -9.932 -4.471 1.00 89.44 87 ARG A C 1
ATOM 714 O O . ARG A 1 87 ? -5.386 -8.964 -5.140 1.00 89.44 87 ARG A O 1
ATOM 721 N N . GLY A 1 88 ? -3.842 -9.971 -3.847 1.00 92.19 88 GLY A N 1
ATOM 722 C CA . GLY A 1 88 ? -2.910 -8.859 -3.758 1.00 92.19 88 GLY A CA 1
ATOM 723 C C . GLY A 1 88 ? -3.347 -7.791 -2.756 1.00 92.19 88 GLY A C 1
ATOM 724 O O . GLY A 1 88 ? -2.869 -6.667 -2.881 1.00 92.19 88 GLY A O 1
ATOM 725 N N . THR A 1 89 ? -4.259 -8.094 -1.826 1.00 91.69 89 THR A N 1
ATOM 726 C CA . THR A 1 89 ? -4.873 -7.092 -0.942 1.00 91.69 89 THR A CA 1
ATOM 727 C C . THR A 1 89 ? -4.117 -6.897 0.371 1.00 91.69 89 THR A C 1
ATOM 729 O O . THR A 1 89 ? -3.351 -7.762 0.800 1.00 91.69 89 THR A O 1
ATOM 732 N N . TYR A 1 90 ? -4.302 -5.727 0.982 1.00 91.69 90 TYR A N 1
ATOM 733 C CA . TYR A 1 90 ? -3.829 -5.356 2.314 1.00 91.69 90 TYR A CA 1
ATOM 734 C C . TYR A 1 90 ? -4.793 -4.328 2.931 1.00 91.69 90 TYR A C 1
ATOM 736 O O . TYR A 1 90 ? -5.520 -3.642 2.207 1.00 91.69 90 TYR A O 1
ATOM 744 N N . SER A 1 91 ? -4.787 -4.180 4.257 1.00 88.25 91 SER A N 1
ATOM 745 C CA . SER A 1 91 ? -5.638 -3.194 4.932 1.00 88.25 91 SER A CA 1
ATOM 746 C C . SER A 1 91 ? -5.035 -2.740 6.255 1.00 88.25 91 SER A C 1
ATOM 748 O O . SER A 1 91 ? -4.660 -3.563 7.087 1.00 88.25 91 SER A O 1
ATOM 750 N N . PHE A 1 92 ? -4.953 -1.425 6.461 1.00 88.62 92 PHE A N 1
ATOM 751 C CA . PHE A 1 92 ? -4.540 -0.841 7.735 1.00 88.62 92 PHE A CA 1
ATOM 752 C C . PHE A 1 92 ? -5.637 0.067 8.282 1.00 88.62 92 PHE A C 1
ATOM 754 O O . PHE A 1 92 ? -6.065 1.013 7.614 1.00 88.62 92 PHE A O 1
ATOM 761 N N . LEU A 1 93 ? -6.016 -0.180 9.534 1.00 87.19 93 LEU A N 1
ATOM 762 C CA . LEU A 1 93 ? -6.883 0.695 10.315 1.00 87.19 93 LEU A CA 1
ATOM 763 C C . LEU A 1 93 ? -6.018 1.505 11.267 1.00 87.19 93 LEU A C 1
ATOM 765 O O . LE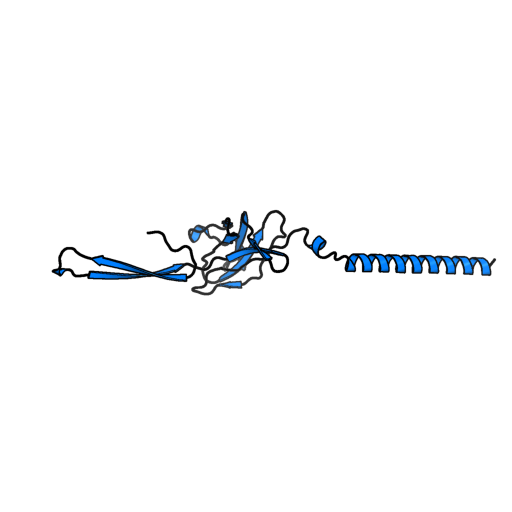U A 1 93 ? -5.495 0.972 12.246 1.00 87.19 93 LEU A O 1
ATOM 769 N N . VAL A 1 94 ? -5.829 2.782 10.954 1.00 87.88 94 VAL A N 1
ATOM 770 C CA . VAL A 1 94 ? -4.913 3.661 11.684 1.00 87.88 94 VAL A CA 1
ATOM 771 C C . VAL A 1 94 ? -5.638 4.881 12.241 1.00 87.88 94 VAL A C 1
ATOM 773 O O . VAL A 1 94 ? -6.618 5.327 11.644 1.00 87.88 94 VAL A O 1
ATOM 776 N N . PRO A 1 95 ? -5.171 5.446 13.366 1.00 89.38 95 PRO A N 1
ATOM 777 C CA . PRO A 1 95 ? -5.697 6.711 13.866 1.00 89.38 95 PRO A CA 1
ATOM 778 C C . PRO A 1 95 ? -5.331 7.878 12.937 1.00 89.38 95 PRO A C 1
ATOM 780 O O . PRO A 1 95 ? -4.462 7.757 12.067 1.00 89.38 95 PRO A O 1
ATOM 783 N N . GLU A 1 96 ? -5.945 9.040 13.168 1.00 91.12 96 GLU A N 1
ATOM 784 C CA . GLU A 1 96 ? -5.587 10.279 12.472 1.00 91.12 96 GLU A CA 1
ATOM 785 C C . GLU A 1 96 ? -4.077 10.553 12.563 1.00 91.12 96 GLU A C 1
ATOM 787 O O . GLU A 1 96 ? -3.450 10.430 13.618 1.00 91.12 96 GLU A O 1
ATOM 792 N N . GLY A 1 97 ? -3.477 10.930 11.436 1.00 92.88 97 GLY A N 1
ATOM 793 C CA . GLY A 1 97 ? -2.041 11.160 11.371 1.00 92.88 97 GLY A CA 1
ATOM 794 C C . GLY A 1 97 ? -1.513 11.292 9.951 1.00 92.88 97 GLY A C 1
ATOM 795 O O . GLY A 1 97 ? -2.268 11.314 8.979 1.00 92.88 97 GLY A O 1
ATOM 796 N N . HIS A 1 98 ? -0.190 11.394 9.838 1.00 95.31 98 HIS A N 1
ATOM 797 C CA . HIS A 1 98 ? 0.508 11.413 8.555 1.00 95.31 98 HIS A CA 1
ATOM 798 C C . HIS A 1 98 ? 1.239 10.099 8.354 1.00 95.31 98 HIS A C 1
ATOM 800 O O . HIS A 1 98 ? 1.991 9.668 9.228 1.00 95.31 98 HIS A O 1
ATOM 806 N N . TYR A 1 99 ? 1.046 9.495 7.190 1.00 95.62 99 TYR A N 1
ATOM 807 C CA . TYR A 1 99 ? 1.555 8.170 6.886 1.00 95.62 99 TYR A CA 1
ATOM 808 C C . TYR A 1 99 ? 2.138 8.113 5.482 1.00 95.62 99 TYR A C 1
ATOM 810 O O . TYR A 1 99 ? 1.788 8.916 4.622 1.00 95.62 99 TYR A O 1
ATOM 818 N N . TYR A 1 100 ? 3.003 7.139 5.226 1.00 96.50 100 TYR A N 1
ATOM 819 C CA . TYR A 1 100 ? 3.319 6.709 3.868 1.00 96.50 100 TYR A CA 1
ATOM 820 C C . TYR A 1 100 ? 3.449 5.188 3.817 1.00 96.50 100 TYR A C 1
ATOM 822 O O . TYR A 1 100 ? 3.652 4.521 4.833 1.00 96.50 100 TYR A O 1
ATOM 830 N N . LEU A 1 101 ? 3.331 4.638 2.612 1.00 96.56 101 LEU A N 1
ATOM 831 C CA . LEU A 1 101 ? 3.435 3.206 2.357 1.00 96.56 101 LEU A CA 1
ATOM 832 C C . LEU A 1 101 ? 4.737 2.897 1.630 1.00 96.56 101 LEU A C 1
ATOM 834 O O . LEU A 1 101 ? 5.103 3.586 0.676 1.00 96.56 101 LEU A O 1
ATOM 838 N N . ARG A 1 102 ? 5.406 1.830 2.052 1.00 97.88 102 ARG A N 1
ATOM 839 C CA . ARG A 1 102 ? 6.544 1.243 1.351 1.00 97.88 102 ARG A CA 1
ATOM 840 C C . ARG A 1 102 ? 6.197 -0.186 0.978 1.00 97.88 102 ARG A C 1
ATOM 842 O O . ARG A 1 102 ? 5.754 -0.942 1.837 1.00 97.88 102 ARG A O 1
ATOM 849 N N . VAL A 1 103 ? 6.402 -0.551 -0.283 1.00 98.00 103 VAL A N 1
ATOM 850 C CA . VAL A 1 103 ? 6.062 -1.889 -0.780 1.00 98.00 103 VAL A CA 1
ATOM 851 C C . VAL A 1 103 ? 7.251 -2.545 -1.452 1.00 98.00 103 VAL A C 1
ATOM 853 O O . VAL A 1 103 ? 7.925 -1.946 -2.294 1.00 98.00 103 VAL A O 1
ATOM 856 N N . GLU A 1 104 ? 7.476 -3.804 -1.096 1.00 97.81 104 GLU A N 1
ATOM 857 C CA . GLU A 1 104 ? 8.549 -4.632 -1.629 1.00 97.81 104 GLU A CA 1
ATOM 858 C C . GLU A 1 104 ? 8.005 -5.961 -2.136 1.00 97.81 104 GLU A C 1
ATOM 860 O O . GLU A 1 104 ? 7.254 -6.648 -1.451 1.00 97.81 104 GLU A O 1
ATOM 865 N N . ALA A 1 105 ? 8.411 -6.350 -3.342 1.00 96.88 105 ALA A N 1
ATOM 866 C CA . ALA A 1 105 ? 8.077 -7.649 -3.905 1.00 96.88 105 ALA A CA 1
ATOM 867 C C . ALA A 1 105 ? 9.245 -8.184 -4.755 1.00 96.88 105 ALA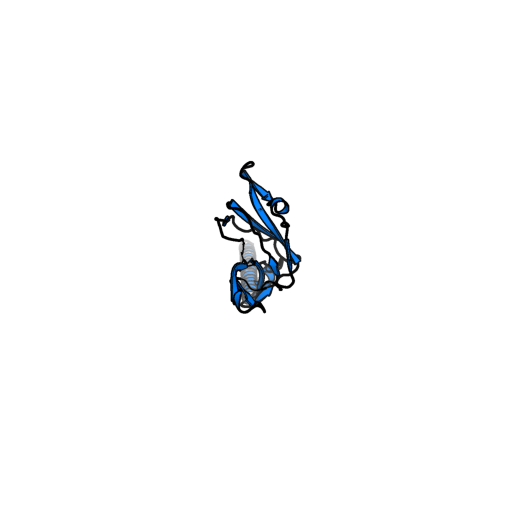 A C 1
ATOM 869 O O . ALA A 1 105 ? 9.903 -7.407 -5.463 1.00 96.88 105 ALA A O 1
ATOM 870 N N . PRO A 1 106 ? 9.523 -9.501 -4.734 1.00 93.94 106 PRO A N 1
ATOM 871 C CA . PRO A 1 106 ? 10.555 -10.098 -5.577 1.00 93.94 106 PRO A CA 1
ATOM 872 C C . PRO A 1 106 ? 10.337 -9.794 -7.067 1.00 93.94 106 PRO A C 1
ATOM 874 O O . PRO A 1 106 ? 9.256 -10.003 -7.604 1.00 93.94 106 PRO A O 1
ATOM 877 N N . GLY A 1 107 ? 11.377 -9.304 -7.750 1.00 91.75 107 GLY A N 1
ATOM 878 C CA . GLY A 1 107 ? 11.316 -8.948 -9.179 1.00 91.75 107 GLY A CA 1
ATOM 879 C C . GLY A 1 107 ? 10.822 -7.525 -9.483 1.00 91.75 107 GLY A C 1
ATOM 880 O O . GLY A 1 107 ? 10.933 -7.075 -10.628 1.00 91.75 107 GLY A O 1
ATOM 881 N N . TYR A 1 108 ? 10.383 -6.780 -8.468 1.00 95.06 108 TYR A N 1
ATOM 882 C CA . TYR A 1 108 ? 9.900 -5.405 -8.599 1.00 95.06 108 TYR A CA 1
ATOM 883 C C . TYR A 1 108 ? 10.881 -4.385 -8.011 1.00 95.06 108 TYR A C 1
ATOM 885 O O . TYR A 1 108 ? 11.789 -4.720 -7.244 1.00 95.06 108 TYR A O 1
ATOM 893 N N . LEU A 1 109 ? 10.738 -3.133 -8.436 1.00 94.75 109 LEU A N 1
ATOM 894 C CA . LEU A 1 109 ? 11.353 -1.983 -7.784 1.00 94.75 109 LEU A CA 1
ATOM 895 C C . LEU A 1 109 ? 10.612 -1.705 -6.475 1.00 94.75 109 LEU A C 1
ATOM 897 O O . LEU A 1 109 ? 9.392 -1.857 -6.417 1.00 94.75 109 LEU A O 1
ATOM 901 N N . VAL A 1 110 ? 11.353 -1.291 -5.445 1.00 96.38 110 VAL A N 1
ATOM 902 C CA . VAL A 1 110 ? 10.753 -0.840 -4.184 1.00 96.38 110 VAL A CA 1
ATOM 903 C C . VAL A 1 110 ? 9.887 0.375 -4.483 1.00 96.38 110 VAL A C 1
ATOM 905 O O . VAL A 1 110 ? 10.343 1.326 -5.122 1.00 96.38 110 VAL A O 1
ATOM 908 N N . TYR A 1 111 ? 8.636 0.322 -4.045 1.00 96.56 111 TYR A N 1
ATOM 909 C CA . TYR A 1 111 ? 7.734 1.459 -4.098 1.00 96.56 111 TYR A CA 1
ATOM 910 C C . TYR A 1 111 ? 7.803 2.209 -2.775 1.00 96.56 111 TYR A C 1
ATOM 912 O O . TYR A 1 111 ? 7.671 1.607 -1.711 1.00 96.56 111 TYR A O 1
ATOM 920 N N . GLU A 1 112 ? 7.969 3.523 -2.856 1.00 96.50 112 GLU A N 1
ATOM 921 C CA . GLU A 1 112 ? 7.872 4.431 -1.722 1.00 96.50 112 GLU A CA 1
ATOM 922 C C . GLU A 1 112 ? 6.835 5.500 -2.068 1.00 96.50 112 GLU A C 1
ATOM 924 O O . GLU A 1 112 ? 6.981 6.259 -3.032 1.00 96.50 112 GLU A O 1
ATOM 929 N N . GLY A 1 113 ? 5.727 5.476 -1.333 1.00 94.06 113 GLY A N 1
ATOM 930 C CA . GLY A 1 113 ? 4.603 6.375 -1.530 1.00 94.06 113 GLY A CA 1
ATOM 931 C C . GLY A 1 113 ? 4.904 7.781 -1.027 1.00 94.06 113 GLY A C 1
ATOM 932 O O . GLY A 1 113 ? 5.749 7.999 -0.162 1.00 94.06 113 GLY A O 1
ATOM 933 N N . LYS A 1 114 ? 4.160 8.760 -1.546 1.00 94.19 114 LYS A N 1
ATOM 934 C CA . LYS A 1 114 ? 4.168 10.105 -0.964 1.00 94.19 114 LYS A CA 1
ATOM 935 C C . LYS A 1 114 ? 3.431 10.081 0.377 1.00 94.19 114 LYS A C 1
ATOM 937 O O . LYS A 1 114 ? 2.431 9.367 0.478 1.00 94.19 114 LYS A O 1
ATOM 942 N N . PRO A 1 115 ? 3.857 10.887 1.361 1.00 94.88 115 PRO A N 1
ATOM 943 C CA . PRO A 1 115 ? 3.086 11.066 2.575 1.00 94.88 115 PRO A CA 1
ATOM 944 C C . PRO A 1 115 ? 1.655 11.530 2.306 1.00 94.88 115 PRO A C 1
ATOM 946 O O . PRO A 1 115 ? 1.425 12.390 1.453 1.00 94.88 115 PRO A O 1
ATOM 949 N N . PHE A 1 116 ? 0.710 10.981 3.057 1.00 92.44 116 PHE A N 1
ATOM 950 C CA . PHE A 1 116 ? -0.705 11.322 3.028 1.00 92.44 116 PHE A CA 1
ATOM 951 C C . PHE A 1 116 ? -1.239 11.481 4.453 1.00 92.44 116 PHE A C 1
ATOM 953 O O . PHE A 1 116 ? -0.683 10.934 5.406 1.00 92.44 116 PHE A O 1
ATOM 960 N N . GLN A 1 117 ? -2.310 12.259 4.598 1.00 92.06 117 GLN A N 1
ATOM 961 C CA . GLN A 1 117 ? -2.985 12.460 5.875 1.00 92.06 117 GLN A CA 1
ATOM 962 C C . GLN A 1 117 ? -4.215 11.555 5.946 1.00 92.06 117 GLN A C 1
ATOM 964 O O . GLN A 1 117 ? -5.054 11.585 5.046 1.00 92.06 117 GLN A O 1
ATOM 969 N N . VAL A 1 118 ? -4.321 10.787 7.025 1.00 89.19 118 VAL A N 1
ATOM 970 C CA . VAL A 1 118 ? -5.531 10.046 7.392 1.00 89.19 118 VAL A CA 1
ATOM 971 C C . VAL A 1 118 ? -6.343 10.924 8.330 1.00 89.19 118 VAL A C 1
ATOM 973 O O . VAL A 1 118 ? -5.775 11.465 9.274 1.00 89.19 118 VAL A O 1
ATOM 976 N N . LYS A 1 119 ? -7.637 11.087 8.050 1.00 84.31 119 LYS A N 1
ATOM 977 C CA . LYS A 1 119 ? -8.598 11.796 8.907 1.00 84.31 119 LYS A CA 1
ATOM 978 C C . LYS A 1 119 ? -9.486 10.781 9.624 1.00 84.31 119 LYS A C 1
ATOM 980 O O . LYS A 1 119 ? -9.528 9.619 9.226 1.00 84.31 119 LYS A O 1
ATOM 985 N N . GLU A 1 120 ? -10.175 11.231 10.667 1.00 65.19 120 GLU A N 1
ATOM 986 C CA . GLU A 1 120 ? -11.158 10.430 11.401 1.00 65.19 120 GLU A CA 1
ATOM 987 C C . GLU A 1 120 ? -12.147 9.765 10.418 1.00 65.19 120 GLU A C 1
ATOM 989 O O . GLU A 1 120 ? -12.663 10.437 9.524 1.00 65.19 120 GLU A O 1
ATOM 994 N N . ASP A 1 121 ? -12.346 8.448 10.560 1.00 57.56 121 ASP A N 1
ATOM 995 C CA . ASP A 1 121 ? -13.248 7.613 9.741 1.00 57.56 121 ASP A CA 1
ATOM 996 C C . ASP A 1 121 ? -12.799 7.311 8.289 1.00 57.56 121 ASP A C 1
ATOM 998 O O . ASP A 1 121 ? -13.611 7.086 7.396 1.00 57.56 121 ASP A O 1
ATOM 1002 N N . SER A 1 122 ? -11.492 7.318 7.997 1.00 62.72 122 SER A N 1
ATOM 1003 C CA . SER A 1 122 ? -10.968 6.906 6.680 1.00 62.72 122 SER A CA 1
ATOM 1004 C C . SER A 1 122 ? -9.854 5.864 6.805 1.00 62.72 122 SER A C 1
ATOM 1006 O O . SER A 1 122 ? -8.730 6.191 7.179 1.00 62.72 122 SER A O 1
ATOM 1008 N N . GLY A 1 123 ? -10.144 4.605 6.468 1.00 66.31 123 GLY A N 1
ATOM 1009 C CA . GLY A 1 123 ? -9.138 3.540 6.373 1.00 66.31 123 GLY A CA 1
ATOM 1010 C C . GLY A 1 123 ? -8.093 3.782 5.270 1.00 66.31 123 GLY A C 1
ATOM 1011 O O . GLY A 1 123 ? -8.280 4.602 4.367 1.00 66.31 123 GLY A O 1
ATOM 1012 N N . VAL A 1 124 ? -6.967 3.060 5.316 1.00 76.12 124 VAL A N 1
ATOM 1013 C CA . VAL A 1 124 ? -5.908 3.168 4.294 1.00 76.12 124 VAL A CA 1
ATOM 1014 C C . VAL A 1 124 ? -6.132 2.142 3.179 1.00 76.12 124 VAL A C 1
ATOM 1016 O O . VAL A 1 124 ? -5.736 0.987 3.310 1.00 76.12 124 VAL A O 1
ATOM 1019 N N . HIS A 1 125 ? -6.691 2.585 2.049 1.00 77.94 125 HIS A N 1
ATOM 1020 C CA . HIS A 1 125 ? -7.113 1.716 0.934 1.00 77.94 125 HIS A CA 1
ATOM 1021 C C . HIS A 1 125 ? -6.446 2.060 -0.421 1.00 77.94 125 HIS A C 1
ATOM 1023 O O . HIS A 1 125 ? -7.059 2.047 -1.490 1.00 77.94 125 HIS A O 1
ATOM 1029 N N . ILE A 1 126 ? -5.168 2.447 -0.396 1.00 86.31 126 ILE A N 1
ATOM 1030 C CA . ILE A 1 126 ? -4.459 2.925 -1.595 1.00 86.31 126 ILE A CA 1
ATOM 1031 C C . ILE A 1 126 ? -4.095 1.752 -2.524 1.00 86.31 126 ILE A C 1
ATOM 1033 O O . ILE A 1 126 ? -3.483 0.776 -2.111 1.00 86.31 126 ILE A O 1
ATOM 1037 N N . ASN A 1 127 ? -4.391 1.868 -3.819 1.00 92.56 127 ASN A N 1
ATOM 1038 C CA . ASN A 1 127 ? -3.943 0.882 -4.807 1.00 92.56 127 ASN A CA 1
ATOM 1039 C C . ASN A 1 127 ? -2.531 1.213 -5.297 1.00 92.56 127 ASN A C 1
ATOM 1041 O O . ASN A 1 127 ? -2.274 2.324 -5.767 1.00 92.56 127 ASN A O 1
ATOM 1045 N N . ILE A 1 128 ? -1.619 0.243 -5.220 1.00 94.31 128 ILE A N 1
ATOM 1046 C CA . ILE A 1 128 ? -0.184 0.450 -5.450 1.00 94.31 128 ILE A CA 1
ATOM 1047 C C . ILE A 1 128 ? 0.270 -0.294 -6.705 1.00 94.31 128 ILE A C 1
ATOM 1049 O O . ILE A 1 128 ? 0.255 -1.524 -6.759 1.00 94.31 128 ILE A O 1
ATOM 1053 N N . GLU A 1 129 ? 0.723 0.466 -7.703 1.00 95.31 129 GLU A N 1
ATOM 1054 C CA . GLU A 1 129 ? 1.342 -0.077 -8.914 1.00 95.31 129 GLU A CA 1
ATOM 1055 C C . GLU A 1 129 ? 2.847 -0.296 -8.691 1.00 95.31 129 GLU A C 1
ATOM 1057 O O . GLU A 1 129 ? 3.598 0.659 -8.464 1.00 95.31 129 GLU A O 1
ATOM 1062 N N . LEU A 1 130 ? 3.310 -1.542 -8.806 1.00 95.31 130 LEU A N 1
ATOM 1063 C CA . LEU A 1 130 ? 4.732 -1.870 -8.820 1.00 95.31 130 LEU A CA 1
ATOM 1064 C C . LEU A 1 130 ? 5.264 -1.970 -10.247 1.00 95.31 130 LEU A C 1
ATOM 1066 O O . LEU A 1 130 ? 4.645 -2.545 -11.142 1.00 95.31 130 LEU A O 1
ATOM 1070 N N . LYS A 1 131 ? 6.487 -1.470 -10.437 1.00 91.88 131 LYS A N 1
ATOM 1071 C CA . LYS A 1 131 ? 7.229 -1.597 -11.696 1.00 91.88 131 LYS A CA 1
ATOM 1072 C C . LYS A 1 131 ? 8.254 -2.713 -11.587 1.00 91.88 131 LYS A C 1
ATOM 1074 O O . LYS A 1 131 ? 8.982 -2.799 -10.600 1.00 91.88 131 LYS A O 1
ATOM 1079 N N . THR A 1 132 ? 8.349 -3.555 -12.609 1.00 89.94 132 THR A N 1
ATOM 1080 C CA . THR A 1 132 ? 9.368 -4.612 -12.668 1.00 89.94 132 THR A CA 1
ATOM 1081 C C . THR A 1 132 ? 10.775 -4.022 -12.770 1.00 89.94 132 THR A C 1
ATOM 1083 O O . THR A 1 132 ? 10.985 -2.980 -13.388 1.00 89.94 132 THR A O 1
ATOM 1086 N N . LYS A 1 133 ? 11.788 -4.689 -12.202 1.00 84.94 133 LYS A N 1
ATOM 1087 C CA . LYS A 1 133 ? 13.186 -4.202 -12.259 1.00 84.94 133 LYS A CA 1
ATOM 1088 C C . LYS A 1 133 ? 13.692 -3.998 -13.691 1.00 84.94 133 LYS A C 1
ATOM 1090 O O . LYS A 1 133 ? 14.467 -3.085 -13.965 1.00 84.94 133 LYS A O 1
ATOM 1095 N N . HIS A 1 134 ? 13.222 -4.830 -14.615 1.00 79.44 134 HIS A N 1
ATOM 1096 C CA . HIS A 1 134 ? 13.612 -4.804 -16.024 1.00 79.44 134 HIS A CA 1
ATOM 1097 C C . HIS A 1 134 ? 12.635 -4.028 -16.920 1.00 79.44 134 HIS A C 1
ATOM 1099 O O . HIS A 1 134 ? 12.650 -4.215 -18.135 1.00 79.44 134 HIS A O 1
ATOM 1105 N N . TRP A 1 135 ? 11.801 -3.140 -16.364 1.00 69.44 135 TRP A N 1
ATOM 1106 C CA . TRP A 1 135 ? 10.805 -2.389 -17.143 1.00 69.44 135 TRP A CA 1
ATOM 1107 C C . TRP A 1 135 ? 11.409 -1.606 -18.322 1.00 69.44 135 TRP A C 1
ATOM 1109 O O . TRP A 1 135 ? 10.766 -1.454 -19.355 1.00 69.44 135 TRP A O 1
ATOM 1119 N N . TRP A 1 136 ? 12.660 -1.151 -18.196 1.00 66.25 136 TRP A N 1
ATOM 1120 C CA . TRP A 1 136 ? 13.353 -0.380 -19.228 1.00 66.25 136 TRP A CA 1
ATOM 1121 C C . TRP A 1 136 ? 13.551 -1.172 -20.525 1.00 66.25 136 TRP A C 1
ATOM 1123 O O . TRP A 1 136 ? 13.579 -0.571 -21.595 1.00 66.25 136 TRP A O 1
ATOM 1133 N N . LEU A 1 137 ? 13.607 -2.510 -20.458 1.00 70.38 137 LEU A N 1
ATOM 1134 C CA . LEU A 1 137 ? 13.635 -3.358 -21.652 1.00 70.38 137 LEU A CA 1
ATOM 1135 C C . LEU A 1 137 ? 12.339 -3.230 -22.464 1.00 70.38 137 LEU A C 1
ATOM 1137 O O . LEU A 1 137 ? 12.386 -3.315 -23.686 1.00 70.38 137 LEU A O 1
ATOM 1141 N N . LYS A 1 138 ? 11.197 -2.960 -21.813 1.00 67.31 138 LYS A N 1
ATOM 1142 C CA . LYS A 1 138 ? 9.914 -2.724 -22.498 1.00 67.31 138 LYS A CA 1
ATOM 1143 C C . LYS A 1 138 ? 9.865 -1.366 -23.217 1.00 67.31 138 LYS A C 1
ATOM 1145 O O . LYS A 1 138 ? 9.029 -1.186 -24.092 1.00 67.31 138 LYS A O 1
ATOM 1150 N N . LEU A 1 139 ? 10.739 -0.416 -22.867 1.00 66.38 139 LEU A N 1
ATOM 1151 C CA . LEU A 1 139 ? 10.808 0.904 -23.512 1.00 66.38 139 LEU A CA 1
ATOM 1152 C C . LEU A 1 139 ? 11.639 0.906 -24.805 1.00 66.38 139 LEU A C 1
ATOM 1154 O O . LEU A 1 139 ? 11.613 1.885 -25.555 1.00 66.38 139 LEU A O 1
ATOM 1158 N N . VAL A 1 140 ? 12.389 -0.165 -25.075 1.00 73.88 140 VAL A N 1
ATOM 1159 C CA . VAL A 1 140 ? 13.189 -0.292 -26.296 1.00 73.88 140 VAL A CA 1
ATOM 1160 C C . VAL A 1 140 ? 12.282 -0.759 -27.438 1.00 73.88 140 VAL A C 1
ATOM 1162 O O . VAL A 1 140 ? 12.244 -1.933 -27.793 1.00 73.88 140 VAL A O 1
ATOM 1165 N N . ASP A 1 141 ? 11.526 0.181 -28.005 1.00 76.44 141 ASP A N 1
ATOM 1166 C CA . ASP A 1 141 ? 10.786 -0.022 -29.255 1.00 76.44 141 ASP A CA 1
ATOM 1167 C C . ASP A 1 141 ? 11.774 -0.152 -30.435 1.00 76.44 141 ASP A C 1
ATOM 1169 O O . ASP A 1 141 ? 12.859 0.440 -30.441 1.00 76.44 141 ASP A O 1
ATOM 1173 N N . TRP A 1 142 ? 11.383 -0.885 -31.478 1.00 80.19 142 TRP A N 1
ATOM 1174 C CA . TRP A 1 142 ? 12.121 -1.017 -32.736 1.00 80.19 142 TRP A CA 1
ATOM 1175 C C . TRP A 1 142 ? 12.471 0.358 -33.333 1.00 80.19 142 TRP A C 1
ATOM 1177 O O . TRP A 1 142 ? 13.548 0.535 -33.903 1.00 80.19 142 TRP A O 1
ATOM 1187 N N . LYS A 1 143 ? 11.603 1.361 -33.136 1.00 86.31 143 LYS A N 1
ATOM 1188 C CA . LYS A 1 143 ? 11.851 2.751 -33.547 1.00 86.31 143 LYS A CA 1
ATOM 1189 C C . LYS A 1 143 ? 13.048 3.363 -32.819 1.00 86.31 143 LYS A C 1
ATOM 1191 O O . LYS A 1 143 ? 13.857 4.041 -33.446 1.00 86.31 143 LYS A O 1
ATOM 1196 N N . THR A 1 144 ? 13.186 3.103 -31.520 1.00 84.38 144 THR A N 1
ATOM 1197 C CA . THR A 1 144 ? 14.320 3.561 -30.705 1.00 84.38 144 THR A CA 1
ATOM 1198 C C . THR A 1 144 ? 15.611 2.893 -31.168 1.00 84.38 144 THR A C 1
ATOM 1200 O O . THR A 1 144 ? 16.626 3.568 -31.328 1.00 84.38 144 THR A O 1
ATOM 1203 N N . VAL A 1 145 ? 15.565 1.590 -31.470 1.00 87.62 145 VAL A N 1
ATOM 1204 C CA . VAL A 1 145 ? 16.707 0.858 -32.044 1.00 87.62 145 VAL A CA 1
ATOM 1205 C C . VAL A 1 145 ? 17.120 1.462 -33.387 1.00 87.62 145 VAL A C 1
ATOM 1207 O O . VAL A 1 145 ? 18.298 1.750 -33.593 1.00 87.62 145 VAL A O 1
ATOM 1210 N N . LEU A 1 146 ? 16.160 1.721 -34.278 1.00 92.75 146 LEU A N 1
ATOM 1211 C CA . LEU A 1 146 ? 16.414 2.338 -35.578 1.00 92.75 146 LEU A CA 1
ATOM 1212 C C . LEU A 1 146 ? 17.051 3.730 -35.437 1.00 92.75 146 LEU A C 1
ATOM 1214 O O . LEU A 1 146 ? 18.019 4.033 -36.131 1.00 92.75 146 LEU A O 1
ATOM 1218 N N . LEU A 1 147 ? 16.569 4.554 -34.503 1.00 92.81 147 LEU A N 1
ATOM 1219 C CA . LEU A 1 147 ? 17.106 5.893 -34.245 1.00 92.81 147 LEU A CA 1
ATOM 1220 C C . LEU A 1 147 ? 18.554 5.831 -33.729 1.00 92.81 147 LEU A C 1
ATOM 1222 O O . LEU A 1 147 ? 19.415 6.574 -34.207 1.00 92.81 147 LEU A O 1
ATOM 1226 N N . VAL A 1 148 ? 18.859 4.898 -32.822 1.00 93.12 148 VAL A N 1
ATOM 1227 C CA . VAL A 1 148 ? 20.231 4.653 -32.347 1.00 93.12 148 VAL A CA 1
ATOM 1228 C C . VAL A 1 148 ? 21.139 4.208 -33.498 1.00 93.12 148 VAL A C 1
ATOM 1230 O O . VAL A 1 148 ? 22.233 4.751 -33.649 1.00 93.12 148 VAL A O 1
ATOM 1233 N N . VAL A 1 149 ? 20.684 3.290 -34.357 1.00 95.25 149 VAL A N 1
ATOM 1234 C CA . VAL A 1 149 ? 21.447 2.829 -35.532 1.00 95.25 149 VAL A CA 1
ATOM 1235 C C . VAL A 1 149 ? 21.725 3.978 -36.504 1.00 95.25 149 VAL A C 1
ATOM 1237 O O . VAL A 1 149 ? 22.865 4.152 -36.931 1.00 95.25 149 VAL A O 1
ATOM 1240 N N . VAL A 1 150 ? 20.721 4.803 -36.815 1.00 96.06 150 VAL A N 1
ATOM 1241 C CA . VAL A 1 150 ? 20.886 5.993 -37.666 1.00 96.06 150 VAL A CA 1
ATOM 1242 C C . VAL A 1 150 ? 21.883 6.971 -37.044 1.00 96.06 150 VAL A C 1
ATOM 1244 O O . VAL A 1 150 ? 22.766 7.469 -37.737 1.00 96.06 150 VAL A O 1
ATOM 1247 N N . THR A 1 151 ? 21.806 7.201 -35.733 1.00 95.56 151 THR A N 1
ATOM 1248 C CA . THR A 1 151 ? 22.735 8.090 -35.018 1.00 95.56 151 THR A CA 1
ATOM 1249 C C . THR A 1 151 ? 24.173 7.570 -35.086 1.00 95.56 151 THR A C 1
ATOM 1251 O O . THR A 1 151 ? 25.093 8.335 -35.372 1.00 95.56 151 THR A O 1
ATOM 1254 N N . ILE A 1 152 ? 24.380 6.262 -34.902 1.00 96.19 152 ILE A N 1
ATOM 1255 C CA . ILE A 1 152 ? 25.694 5.618 -35.042 1.00 96.19 152 ILE A CA 1
ATOM 1256 C C . ILE A 1 152 ? 26.210 5.737 -36.482 1.00 96.19 152 ILE A C 1
ATOM 1258 O O . ILE A 1 152 ? 27.381 6.057 -36.676 1.00 96.19 152 ILE A O 1
ATOM 1262 N N . LEU A 1 153 ? 25.359 5.538 -37.494 1.00 9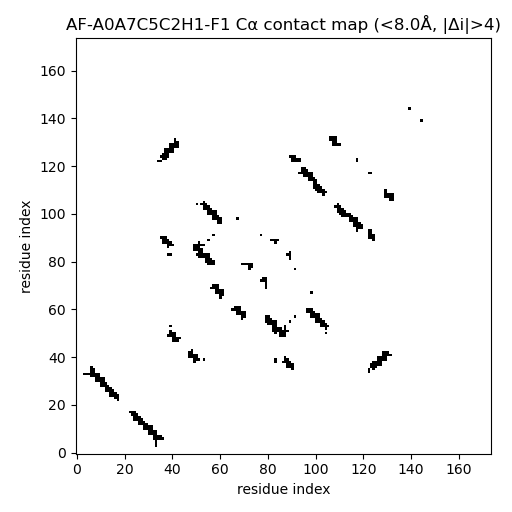6.19 153 LEU A N 1
ATOM 1263 C CA . LEU A 1 153 ? 25.730 5.707 -38.903 1.00 96.19 153 LEU A CA 1
ATOM 1264 C C . LEU A 1 153 ? 26.133 7.150 -39.225 1.00 96.19 153 LEU A C 1
ATOM 1266 O O . LEU A 1 153 ? 27.113 7.359 -39.939 1.00 96.19 153 LEU A O 1
ATOM 1270 N N . LEU A 1 154 ? 25.422 8.141 -38.680 1.00 95.88 154 LEU A N 1
ATOM 1271 C CA . LEU A 1 154 ? 25.765 9.555 -38.837 1.00 95.88 154 LEU A CA 1
ATOM 1272 C C . LEU A 1 154 ? 27.096 9.890 -38.162 1.00 95.88 154 LEU A C 1
ATOM 1274 O O . LEU A 1 154 ? 27.935 10.539 -38.781 1.00 95.88 154 LEU A O 1
ATOM 1278 N N . LEU A 1 155 ? 27.325 9.409 -36.937 1.00 95.06 155 LEU A N 1
ATOM 1279 C CA . LEU A 1 155 ? 28.601 9.585 -36.237 1.00 95.06 155 LEU A CA 1
ATOM 1280 C C . LEU A 1 155 ? 29.754 8.901 -36.977 1.00 95.06 155 LEU A C 1
ATOM 1282 O O . LEU A 1 155 ? 30.828 9.485 -37.114 1.00 95.06 155 LEU A O 1
ATOM 1286 N N . TYR A 1 156 ? 29.528 7.695 -37.498 1.00 95.00 156 TYR A N 1
ATOM 1287 C CA . TYR A 1 156 ? 30.501 6.983 -38.318 1.00 95.00 156 TYR A CA 1
ATOM 1288 C C . TYR A 1 156 ? 30.824 7.758 -39.599 1.00 95.00 156 TYR A C 1
ATOM 1290 O O . TYR A 1 156 ? 31.996 7.928 -39.937 1.00 95.00 156 TYR A O 1
ATOM 1298 N N . ASN A 1 157 ? 29.801 8.270 -40.290 1.00 93.62 157 ASN A N 1
ATOM 1299 C CA . ASN A 1 157 ? 29.983 9.062 -41.501 1.00 93.62 157 ASN A CA 1
ATOM 1300 C C . ASN A 1 157 ? 30.741 10.364 -41.203 1.00 93.62 157 ASN A C 1
ATOM 1302 O O . ASN A 1 157 ? 31.741 10.649 -41.850 1.00 93.62 157 ASN A O 1
ATOM 1306 N N . PHE A 1 158 ? 30.345 11.088 -40.156 1.00 91.50 158 PHE A N 1
ATOM 1307 C CA . PHE A 1 158 ? 31.020 12.302 -39.700 1.00 91.50 158 PHE A CA 1
ATOM 1308 C C . PHE A 1 158 ? 32.492 12.054 -39.339 1.00 91.50 158 PHE A C 1
ATOM 1310 O O . PHE A 1 158 ? 33.378 12.819 -39.718 1.00 91.50 158 PHE A O 1
ATOM 1317 N N . TYR A 1 159 ? 32.781 10.957 -38.635 1.00 91.56 159 TYR A N 1
ATOM 1318 C CA . TYR A 1 159 ? 34.150 10.600 -38.277 1.00 91.56 159 TYR A CA 1
ATOM 1319 C C . TYR A 1 159 ? 34.988 10.236 -39.511 1.00 91.56 159 TYR A C 1
ATOM 1321 O O . TYR A 1 159 ? 36.133 10.675 -39.641 1.00 91.56 159 TYR A O 1
ATOM 1329 N N . ARG A 1 160 ? 34.410 9.478 -40.450 1.00 89.25 160 ARG A N 1
ATOM 1330 C CA . ARG A 1 160 ? 35.053 9.118 -41.720 1.00 89.25 160 ARG A CA 1
ATOM 1331 C C . ARG A 1 160 ? 35.348 10.346 -42.581 1.00 89.25 160 ARG A C 1
ATOM 1333 O O . ARG A 1 160 ? 36.420 10.411 -43.183 1.00 89.25 160 ARG A O 1
ATOM 1340 N N . ASP A 1 161 ? 34.424 11.298 -42.629 1.00 86.50 161 ASP A N 1
ATOM 1341 C CA . ASP A 1 161 ? 34.567 12.551 -43.370 1.00 86.50 161 ASP A CA 1
ATOM 1342 C C . ASP A 1 161 ? 35.716 13.398 -42.806 1.00 86.50 161 ASP A C 1
ATOM 1344 O O . ASP A 1 161 ? 36.664 13.740 -43.512 1.00 86.50 161 ASP A O 1
ATOM 1348 N N . LYS A 1 162 ? 35.755 13.567 -41.479 1.00 83.19 162 LYS A N 1
ATOM 1349 C CA . LYS A 1 162 ? 36.843 14.277 -40.794 1.00 83.19 162 LYS A CA 1
ATOM 1350 C C . LYS A 1 162 ? 38.226 13.648 -41.025 1.00 83.19 162 LYS A C 1
ATOM 1352 O O . LYS A 1 162 ? 39.230 14.361 -41.093 1.00 83.19 162 LYS A O 1
ATOM 1357 N N . ILE A 1 163 ? 38.309 12.318 -41.137 1.00 81.75 163 ILE A N 1
ATOM 1358 C CA . ILE A 1 163 ? 39.559 11.622 -41.489 1.00 81.75 163 ILE A CA 1
ATOM 1359 C C . ILE A 1 163 ? 39.961 11.914 -42.940 1.00 81.75 163 ILE A C 1
ATOM 1361 O O . ILE A 1 163 ? 41.140 12.171 -43.198 1.00 81.75 163 ILE A O 1
ATOM 1365 N N . ARG A 1 164 ? 39.006 11.894 -43.881 1.00 77.19 164 ARG A N 1
ATOM 1366 C CA . ARG A 1 164 ? 39.258 12.220 -45.294 1.00 77.19 164 ARG A CA 1
ATOM 1367 C C . ARG A 1 164 ? 39.801 13.638 -45.456 1.00 77.19 164 ARG A C 1
ATOM 1369 O O . ARG A 1 164 ? 40.816 13.803 -46.129 1.00 77.1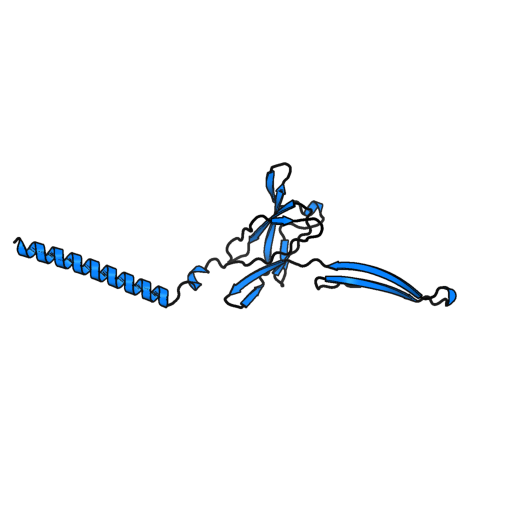9 164 ARG A O 1
ATOM 1376 N N . ASP A 1 165 ? 39.209 14.617 -44.780 1.00 78.50 165 ASP A N 1
ATOM 1377 C CA . ASP A 1 165 ? 39.672 16.010 -44.811 1.00 78.50 165 ASP A CA 1
ATOM 1378 C C . ASP A 1 165 ? 41.114 16.158 -44.314 1.00 78.50 165 ASP A C 1
ATOM 1380 O O . ASP A 1 165 ? 41.920 16.893 -44.894 1.00 78.50 165 ASP A O 1
ATOM 1384 N N . LYS A 1 166 ? 41.473 15.430 -43.250 1.00 76.88 166 LYS A N 1
ATOM 1385 C CA . LYS A 1 166 ? 42.832 15.454 -42.696 1.00 76.88 166 LYS A CA 1
ATOM 1386 C C . LYS A 1 166 ? 43.855 14.844 -43.663 1.00 76.88 166 LYS A C 1
ATOM 1388 O O . LYS A 1 166 ? 44.936 15.404 -43.820 1.00 76.88 166 LYS A O 1
ATOM 1393 N N . ALA A 1 167 ? 43.506 13.739 -44.325 1.00 72.69 167 ALA A N 1
ATOM 1394 C CA . ALA A 1 167 ? 44.366 13.069 -45.305 1.00 72.69 167 ALA A CA 1
ATOM 1395 C C . ALA A 1 167 ? 44.507 13.854 -46.624 1.00 72.69 167 ALA A C 1
ATOM 1397 O O . ALA A 1 167 ? 45.549 13.798 -47.275 1.00 72.69 167 ALA A O 1
ATOM 1398 N N . MET A 1 168 ? 43.471 14.596 -47.029 1.00 72.19 168 MET A N 1
ATOM 1399 C CA . MET A 1 168 ? 43.531 15.461 -48.209 1.00 72.19 168 MET A CA 1
ATOM 1400 C C . MET A 1 168 ? 44.410 16.688 -47.950 1.00 72.19 168 MET A C 1
ATOM 1402 O O . MET A 1 168 ? 45.246 17.014 -48.787 1.00 72.19 168 MET A O 1
ATOM 1406 N N . LYS A 1 169 ? 44.294 17.325 -46.775 1.00 70.06 169 LYS A N 1
ATOM 1407 C CA . LYS A 1 169 ? 45.176 18.440 -46.401 1.00 70.06 169 LYS A CA 1
ATOM 1408 C C . LYS A 1 169 ? 46.642 18.018 -46.331 1.00 70.06 169 LYS A C 1
ATOM 1410 O O . LYS A 1 169 ? 47.472 18.745 -46.853 1.00 70.06 169 LYS A O 1
ATOM 1415 N N . SER A 1 170 ? 46.979 16.857 -45.761 1.00 68.19 170 SER A N 1
ATOM 1416 C CA . SER A 1 170 ? 48.386 16.425 -45.688 1.00 68.19 170 SER A CA 1
ATOM 1417 C C . SER A 1 170 ? 49.027 16.216 -47.065 1.00 68.19 170 SER A C 1
ATOM 1419 O O . SER A 1 170 ? 50.194 16.534 -47.221 1.00 68.19 170 SER A O 1
ATOM 1421 N N . LYS A 1 171 ? 48.264 15.757 -48.067 1.00 67.50 171 LYS A N 1
ATOM 1422 C CA . LYS A 1 171 ? 48.733 15.595 -49.457 1.00 67.50 171 LYS A CA 1
ATOM 1423 C C . LYS A 1 171 ? 48.902 16.900 -50.243 1.00 67.50 171 LYS A C 1
ATOM 1425 O O . LYS A 1 171 ? 49.481 16.865 -51.317 1.00 67.50 171 LYS A O 1
ATOM 1430 N N . ILE A 1 172 ? 48.335 18.013 -49.774 1.00 69.06 172 ILE A N 1
ATOM 1431 C CA . ILE A 1 172 ? 48.437 19.328 -50.436 1.00 69.06 172 ILE A CA 1
ATOM 1432 C C . ILE A 1 172 ? 49.673 20.107 -49.939 1.00 69.06 172 ILE A C 1
ATOM 1434 O O . ILE A 1 172 ? 50.105 21.046 -50.600 1.00 69.06 172 ILE A O 1
ATOM 1438 N N . TYR A 1 173 ? 50.236 19.728 -48.786 1.00 56.56 173 TYR A N 1
ATOM 1439 C CA . TYR A 1 173 ? 51.416 20.365 -48.181 1.00 56.56 173 TYR A CA 1
ATOM 1440 C C . TYR A 1 173 ? 52.707 19.522 -48.293 1.00 56.56 173 TYR A C 1
ATOM 1442 O O . TYR A 1 173 ? 53.718 19.907 -47.707 1.00 56.56 173 TYR A O 1
ATOM 1450 N N . GLU A 1 174 ? 52.666 18.399 -49.019 1.00 50.19 174 GLU A N 1
ATOM 1451 C CA . GLU A 1 174 ? 53.832 17.667 -49.555 1.00 50.19 174 GLU A CA 1
ATOM 1452 C C . GLU A 1 174 ? 54.059 18.069 -51.016 1.00 50.19 174 GLU A C 1
ATOM 1454 O O . GLU A 1 174 ? 55.239 18.235 -51.397 1.00 50.19 174 GLU A O 1
#

pLDDT: mean 85.91, std 11.78, range [50.19, 98.19]

Sequence (174 aa):
IQAPIVEGEYEIITVMDFENPKLGKKEIRLITVVDPEGYVYERNGDKETRIPGAIVSLYWLNPETKQYELWPAKEYQQENPQITDVRGTYSFLVPEGHYYLRVEAPGYLVYEGKPFQVKEDSGVHINIELKTKHWWLKLVDWKTVLLVVVTILLLYNFYRDKIRDKAMKSKIYE

Nearest PDB structures (foldseek):
  3mn8-assembly3_C  TM=7.924E-01  e=5.403E-04  Drosophila melanogaster
  3mn8-assembly2_B  TM=7.960E-01  e=6.672E-04  Drosophila melanogaster
  3mn8-assembly4_D  TM=7.932E-01  e=7.033E-04  Drosophila melanogaster
  3mn8-assembly1_A  TM=7.938E-01  e=1.192E-03  Drosophila melanogaster
  2ww8-assembly1_A  TM=5.461E-01  e=6.441E-03  Streptococcus pneumoniae

Mean predicted aligned error: 12.12 Å

Secondary structure (DSSP, 8-state):
-PPP-SSEEEEEEEEEE-SSTTT-EEEEEEEEEEPPPEEEEEEETTEEEE-TT-EEEEEEE-TTT-SEEE--GGGGT--SSEE--TT-EE-B---SEEEEEEEE-TTBPPEEPPPEEE-TT--B---EEPPBTTHHHHT--HHHHHHHHHHHHHHHHHHHHHHHHHHHHHHH--

Solvent-accessible surface area (backbone atoms only — not comparable to full-atom values): 10208 Å² total; per-residue (Å²): 134,84,79,82,92,62,65,46,81,42,78,50,75,48,76,47,79,49,92,52,76,89,71,42,74,47,78,46,80,44,82,47,78,40,77,62,62,10,36,32,26,36,70,60,86,96,44,76,43,63,36,50,66,27,39,41,35,51,29,26,53,38,86,85,80,72,42,78,41,77,43,72,30,64,84,72,80,42,73,63,63,38,65,19,41,92,73,5,37,48,75,50,88,66,74,67,45,44,32,32,44,36,38,43,40,93,71,39,42,75,43,74,52,73,76,44,75,39,51,87,96,47,67,51,44,66,72,43,78,47,49,49,68,64,50,69,66,76,69,65,42,72,66,55,53,49,51,50,51,52,50,51,50,50,52,50,49,54,54,53,51,56,50,50,55,54,56,52,53,57,67,73,78,110

Radius of gyration: 30.53 Å; Cα contacts (8 Å, |Δi|>4): 278; chains: 1; bounding box: 102×40×74 Å